Protein AF-A0A1G7NPX2-F1 (afdb_monomer)

Radius of gyration: 17.9 Å; Cα contacts (8 Å, |Δi|>4): 185; chains: 1; bounding box: 56×36×49 Å

pLDDT: mean 86.84, std 15.22, range [38.97, 97.81]

Structure (mmCIF, N/CA/C/O backbone):
data_AF-A0A1G7NPX2-F1
#
_entry.id   AF-A0A1G7NPX2-F1
#
loop_
_atom_site.group_PDB
_atom_site.id
_atom_site.type_symbol
_atom_site.label_atom_id
_atom_site.label_alt_id
_atom_site.label_comp_id
_atom_site.label_asym_id
_atom_site.label_entity_id
_atom_site.label_seq_id
_atom_site.pdbx_PDB_ins_code
_atom_site.Cartn_x
_atom_site.Cartn_y
_atom_site.Cartn_z
_atom_site.occupancy
_atom_site.B_iso_or_equiv
_atom_site.auth_seq_id
_atom_site.auth_comp_id
_atom_site.auth_asym_id
_atom_site.auth_atom_id
_atom_site.pdbx_PDB_model_num
ATOM 1 N N . MET A 1 1 ? -24.401 1.671 7.045 1.00 54.28 1 MET A N 1
ATOM 2 C CA . MET A 1 1 ? -23.946 1.729 5.629 1.00 54.28 1 MET A CA 1
ATOM 3 C C . MET A 1 1 ? -22.599 2.439 5.426 1.00 54.28 1 MET A C 1
ATOM 5 O O . MET A 1 1 ? -21.903 2.056 4.496 1.00 54.28 1 MET A O 1
ATOM 9 N N . ARG A 1 2 ? -22.188 3.397 6.280 1.00 64.44 2 ARG A N 1
ATOM 10 C CA . ARG A 1 2 ? -20.999 4.258 6.070 1.00 64.44 2 ARG A CA 1
ATOM 11 C C . ARG A 1 2 ? -19.629 3.564 5.906 1.00 64.44 2 ARG A C 1
ATOM 13 O O . ARG A 1 2 ? -18.757 4.161 5.299 1.00 64.44 2 ARG A O 1
ATOM 20 N N . ARG A 1 3 ? -19.430 2.320 6.366 1.00 74.81 3 ARG A N 1
ATOM 21 C CA . ARG A 1 3 ? -18.115 1.630 6.308 1.00 74.81 3 ARG A CA 1
ATOM 22 C C . ARG A 1 3 ? -18.012 0.481 5.301 1.00 74.81 3 ARG A C 1
ATOM 24 O O . ARG A 1 3 ? -17.003 -0.215 5.249 1.00 74.81 3 ARG A O 1
ATOM 31 N N . ARG A 1 4 ? -19.049 0.276 4.478 1.00 85.06 4 ARG A N 1
ATOM 32 C CA . ARG A 1 4 ? -19.063 -0.803 3.471 1.00 85.06 4 ARG A CA 1
ATOM 33 C C . ARG A 1 4 ? -17.980 -0.631 2.404 1.00 85.06 4 ARG A C 1
ATOM 35 O O . ARG A 1 4 ? -17.499 -1.633 1.889 1.00 85.06 4 ARG A O 1
ATOM 42 N N . ILE A 1 5 ? -17.589 0.610 2.109 1.00 88.25 5 ILE A N 1
ATOM 43 C CA . ILE A 1 5 ? -16.554 0.903 1.114 1.00 88.25 5 ILE A CA 1
ATOM 44 C C . ILE A 1 5 ? -15.182 0.374 1.546 1.00 88.25 5 ILE A C 1
ATOM 46 O O . ILE A 1 5 ? -14.528 -0.292 0.754 1.00 88.25 5 ILE A O 1
ATOM 50 N N . TYR A 1 6 ? -14.805 0.556 2.817 1.00 89.12 6 TYR A N 1
ATOM 51 C CA . TYR A 1 6 ? -13.557 0.018 3.365 1.00 89.12 6 TYR A CA 1
ATOM 52 C C . TYR A 1 6 ? -13.572 -1.506 3.389 1.00 89.12 6 TYR A C 1
ATOM 54 O O . TYR A 1 6 ? -12.588 -2.134 3.026 1.00 89.12 6 TYR A O 1
ATOM 62 N N . LEU A 1 7 ? -14.710 -2.120 3.729 1.00 91.62 7 LEU A N 1
ATOM 63 C CA . LEU A 1 7 ? -14.823 -3.576 3.672 1.00 91.62 7 LEU A CA 1
ATOM 64 C C . LEU A 1 7 ? -14.606 -4.098 2.248 1.00 91.62 7 LEU A C 1
ATOM 66 O O . LEU A 1 7 ? -13.853 -5.045 2.056 1.00 91.62 7 LEU A O 1
ATOM 70 N N . PHE A 1 8 ? -15.262 -3.486 1.261 1.00 93.25 8 PHE A N 1
ATOM 71 C CA . PHE A 1 8 ? -15.133 -3.895 -0.133 1.00 93.25 8 PHE A CA 1
ATOM 72 C C . PHE A 1 8 ? -13.704 -3.696 -0.645 1.00 93.25 8 PHE A C 1
ATOM 74 O O . PHE A 1 8 ? -13.097 -4.650 -1.124 1.00 93.25 8 PHE A O 1
ATOM 81 N N . ALA A 1 9 ? -13.146 -2.493 -0.480 1.00 90.69 9 ALA A N 1
ATOM 82 C CA . ALA A 1 9 ? -11.778 -2.185 -0.887 1.00 90.69 9 ALA A CA 1
ATOM 83 C C . ALA A 1 9 ? -10.768 -3.110 -0.196 1.00 90.69 9 ALA A C 1
ATOM 85 O O . ALA A 1 9 ? -9.906 -3.685 -0.854 1.00 90.69 9 ALA A O 1
ATOM 86 N N . GLY A 1 10 ? -10.924 -3.318 1.112 1.00 92.62 10 GLY A N 1
ATOM 87 C CA . GLY A 1 10 ? -10.046 -4.170 1.900 1.00 92.62 10 GLY A CA 1
ATOM 88 C C . GLY A 1 10 ? -10.080 -5.636 1.481 1.00 92.62 10 GLY A C 1
ATOM 89 O O . GLY A 1 10 ? -9.028 -6.255 1.330 1.00 92.62 10 GLY A O 1
ATOM 90 N N . VAL A 1 11 ? -11.274 -6.188 1.232 1.00 95.12 11 VAL A N 1
ATOM 91 C CA . VAL A 1 11 ? -11.422 -7.569 0.748 1.00 95.12 11 VAL A CA 1
ATOM 92 C C . VAL A 1 11 ? -10.829 -7.720 -0.645 1.00 95.12 11 VAL A C 1
ATOM 94 O O . VAL A 1 11 ? -10.079 -8.665 -0.861 1.00 95.12 11 VAL A O 1
ATOM 97 N N . VAL A 1 12 ? -11.122 -6.801 -1.570 1.00 95.56 12 VAL A N 1
ATOM 98 C CA . VAL A 1 12 ? -10.558 -6.849 -2.926 1.00 95.56 12 VAL A CA 1
ATOM 99 C C . VAL A 1 12 ? -9.035 -6.821 -2.857 1.00 95.56 12 VAL A C 1
ATOM 101 O O . VAL A 1 12 ? -8.407 -7.738 -3.370 1.00 95.56 12 VAL A O 1
ATOM 104 N N . LEU A 1 13 ? -8.447 -5.854 -2.146 1.00 94.56 13 LEU A N 1
ATOM 105 C CA . LEU A 1 13 ? -6.995 -5.724 -2.018 1.00 94.56 13 LEU A CA 1
ATOM 106 C C . LEU A 1 13 ? -6.346 -6.957 -1.383 1.00 94.56 13 LEU A C 1
ATOM 108 O O . LEU A 1 13 ? -5.335 -7.440 -1.888 1.00 94.56 13 LEU A O 1
ATOM 112 N N . ALA A 1 14 ? -6.914 -7.499 -0.305 1.00 93.94 14 ALA A N 1
ATOM 113 C CA . ALA A 1 14 ? -6.363 -8.686 0.343 1.00 93.94 14 ALA A CA 1
ATOM 114 C C . ALA A 1 14 ? -6.471 -9.933 -0.556 1.00 93.94 14 ALA A C 1
ATOM 116 O O . ALA A 1 14 ? -5.506 -10.687 -0.686 1.00 93.94 14 ALA A O 1
ATOM 117 N N . VAL A 1 15 ? -7.624 -10.135 -1.203 1.00 94.69 15 VAL A N 1
ATOM 118 C CA . VAL A 1 15 ? -7.891 -11.301 -2.062 1.00 94.69 15 VAL A CA 1
ATOM 119 C C . VAL A 1 15 ? -7.124 -11.232 -3.379 1.00 94.69 15 VAL A C 1
ATOM 121 O O . VAL A 1 15 ? -6.789 -12.276 -3.924 1.00 94.69 15 VAL A O 1
ATOM 124 N N . THR A 1 16 ? -6.798 -10.050 -3.899 1.00 93.00 16 THR A N 1
ATOM 125 C CA . THR A 1 16 ? -5.921 -9.952 -5.071 1.00 93.00 16 THR A CA 1
ATOM 126 C C . THR A 1 16 ? -4.454 -10.063 -4.679 1.00 93.00 16 THR A C 1
ATOM 128 O O . THR A 1 16 ? -3.689 -10.698 -5.393 1.00 93.00 16 THR A O 1
ATOM 131 N N . SER A 1 17 ? -4.033 -9.500 -3.546 1.00 93.50 17 SER A N 1
ATOM 132 C CA . SER A 1 17 ? -2.606 -9.405 -3.213 1.00 93.50 17 SER A CA 1
ATOM 133 C C . SER A 1 17 ? -2.023 -10.707 -2.659 1.00 93.50 17 SER A C 1
ATOM 135 O O . SER A 1 17 ? -1.029 -11.207 -3.184 1.00 93.50 17 SER A O 1
ATOM 137 N N . PHE A 1 18 ? -2.634 -11.299 -1.623 1.00 94.69 18 PHE A N 1
ATOM 138 C CA . PHE A 1 18 ? -2.045 -12.475 -0.966 1.00 94.69 18 PHE A CA 1
ATOM 139 C C . PHE A 1 18 ? -1.993 -13.714 -1.864 1.00 94.69 18 PHE A C 1
ATOM 141 O O . PHE A 1 18 ? -0.939 -14.343 -1.905 1.00 94.69 18 PHE A O 1
ATOM 148 N N . PRO A 1 19 ? -3.047 -14.076 -2.620 1.00 94.75 19 PRO A N 1
ATOM 149 C CA . PRO A 1 19 ? -2.963 -15.195 -3.553 1.00 94.75 19 PRO A CA 1
ATOM 150 C C . PRO A 1 19 ? -1.908 -14.982 -4.636 1.00 94.75 19 PRO A C 1
ATOM 152 O O . PRO A 1 19 ? -1.184 -15.919 -4.951 1.00 94.75 19 PRO A O 1
ATOM 155 N N . THR A 1 20 ? -1.761 -13.760 -5.154 1.00 91.88 20 THR A N 1
ATOM 156 C CA . THR A 1 20 ? -0.743 -13.451 -6.172 1.00 91.88 20 THR A CA 1
ATOM 157 C C . THR A 1 20 ? 0.675 -13.679 -5.632 1.00 91.88 20 THR A C 1
ATOM 159 O O . THR A 1 20 ? 1.513 -14.242 -6.334 1.00 91.88 20 THR A O 1
ATOM 162 N N . LEU A 1 21 ? 0.923 -13.342 -4.361 1.00 92.75 21 LEU A N 1
ATOM 163 C CA . LEU A 1 21 ? 2.188 -13.644 -3.680 1.00 92.75 21 LEU A CA 1
ATOM 164 C C . LEU A 1 21 ? 2.364 -15.142 -3.393 1.00 92.75 21 LEU A C 1
ATOM 166 O O . LEU A 1 21 ? 3.421 -15.700 -3.662 1.00 92.75 21 LEU A O 1
ATOM 170 N N . LEU A 1 22 ? 1.333 -15.807 -2.863 1.00 93.25 22 LEU A N 1
ATOM 171 C CA . LEU A 1 22 ? 1.390 -17.226 -2.487 1.00 93.25 22 LEU A CA 1
ATOM 172 C C . LEU A 1 22 ? 1.583 -18.153 -3.690 1.00 93.25 22 LEU A C 1
ATOM 174 O O . LEU A 1 22 ? 2.218 -19.196 -3.563 1.00 93.25 22 LEU A O 1
ATOM 178 N N . LEU A 1 23 ? 1.033 -17.779 -4.845 1.00 93.94 23 LEU A N 1
ATOM 179 C CA . LEU A 1 23 ? 1.179 -18.519 -6.096 1.00 93.94 23 LEU A CA 1
ATOM 180 C C . LEU A 1 23 ? 2.496 -18.210 -6.824 1.00 93.94 23 LEU A C 1
ATOM 182 O O . LEU A 1 23 ? 2.746 -18.806 -7.867 1.00 93.94 23 LEU A O 1
ATOM 186 N N . GLY A 1 24 ? 3.323 -17.295 -6.303 1.00 88.25 24 GLY A N 1
ATOM 187 C CA . GLY A 1 24 ? 4.595 -16.921 -6.922 1.00 88.25 24 GLY A CA 1
ATOM 188 C C . GLY A 1 24 ? 4.439 -16.205 -8.265 1.00 88.25 24 GLY A C 1
ATOM 189 O O . GLY A 1 24 ? 5.333 -16.282 -9.095 1.00 88.25 24 GLY A O 1
ATOM 190 N N . ILE A 1 25 ? 3.308 -15.528 -8.499 1.00 89.06 25 ILE A N 1
ATOM 191 C CA . ILE A 1 25 ? 3.060 -14.790 -9.751 1.00 89.06 25 ILE A CA 1
ATOM 192 C C . ILE A 1 25 ? 3.954 -13.543 -9.828 1.00 89.06 25 ILE A C 1
ATOM 194 O O . ILE A 1 25 ? 4.310 -13.098 -10.917 1.00 89.06 25 ILE A O 1
ATOM 198 N N . VAL A 1 26 ? 4.310 -12.969 -8.674 1.00 85.88 26 VAL A N 1
ATOM 199 C CA . VAL A 1 26 ? 5.234 -11.834 -8.590 1.00 85.88 26 VAL A CA 1
ATOM 200 C C . VAL A 1 26 ? 6.634 -12.330 -8.259 1.00 85.88 26 VAL A C 1
ATOM 202 O O . VAL A 1 26 ? 6.887 -12.764 -7.137 1.00 85.88 26 VAL A O 1
ATOM 205 N N . GLU A 1 27 ? 7.536 -12.239 -9.232 1.00 83.50 27 GLU A N 1
ATOM 206 C CA . GLU A 1 27 ? 8.937 -12.652 -9.077 1.00 83.50 27 GLU A CA 1
ATOM 207 C C . GLU A 1 27 ? 9.858 -11.480 -8.698 1.00 83.50 27 GLU A C 1
ATOM 209 O O . GLU A 1 27 ? 10.846 -11.671 -7.989 1.00 83.50 27 GLU A O 1
ATOM 214 N N . ASP A 1 28 ? 9.521 -10.257 -9.125 1.00 88.25 28 ASP A N 1
ATOM 215 C CA . ASP A 1 28 ? 10.306 -9.054 -8.829 1.00 88.25 28 ASP A CA 1
ATOM 216 C C . ASP A 1 28 ? 10.141 -8.610 -7.359 1.00 88.25 28 ASP A C 1
ATOM 218 O O . ASP A 1 28 ? 9.006 -8.466 -6.884 1.00 88.25 28 ASP A O 1
ATOM 222 N N . PRO A 1 29 ? 11.240 -8.343 -6.623 1.00 90.44 29 PRO A N 1
ATOM 223 C CA . PRO A 1 29 ? 11.179 -7.948 -5.220 1.00 90.44 29 PRO A CA 1
ATOM 224 C C . PRO A 1 29 ? 10.402 -6.651 -4.972 1.00 90.44 29 PRO A C 1
ATOM 226 O O . PRO A 1 29 ? 9.695 -6.568 -3.967 1.00 90.44 29 PRO A O 1
ATOM 229 N N . TYR A 1 30 ? 10.497 -5.640 -5.844 1.00 92.44 30 TYR A N 1
ATOM 230 C CA . TYR A 1 30 ? 9.799 -4.367 -5.625 1.00 92.44 30 TYR A CA 1
ATOM 231 C C . TYR A 1 30 ? 8.294 -4.535 -5.773 1.00 92.44 30 TYR A C 1
ATOM 233 O O . TY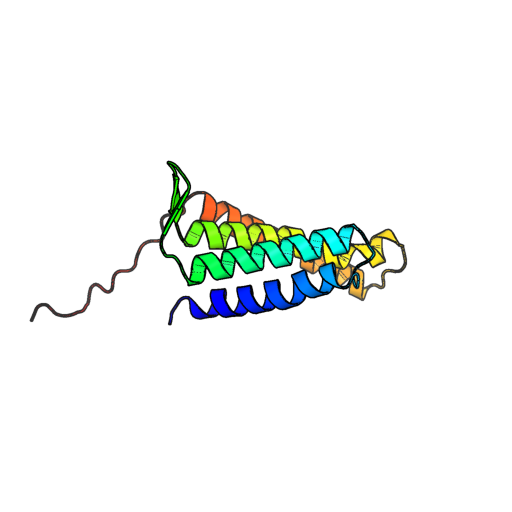R A 1 30 ? 7.531 -4.081 -4.918 1.00 92.44 30 TYR A O 1
ATOM 241 N N . ASN A 1 31 ? 7.870 -5.256 -6.804 1.00 92.62 31 ASN A N 1
ATOM 242 C CA . ASN A 1 31 ? 6.477 -5.582 -7.021 1.00 92.62 31 ASN A CA 1
ATOM 243 C C . ASN A 1 31 ? 5.945 -6.522 -5.926 1.00 92.62 31 ASN A C 1
ATOM 245 O O . ASN A 1 31 ? 4.814 -6.352 -5.469 1.00 92.62 31 ASN A O 1
ATOM 249 N N . ALA A 1 32 ? 6.756 -7.462 -5.429 1.00 94.62 32 ALA A N 1
ATOM 250 C CA . ALA A 1 32 ? 6.368 -8.345 -4.331 1.00 94.62 32 ALA A CA 1
ATOM 251 C C . ALA A 1 32 ? 6.159 -7.557 -3.029 1.00 94.62 32 ALA A C 1
ATOM 253 O O . ALA A 1 32 ? 5.140 -7.728 -2.356 1.00 94.62 32 ALA A O 1
ATOM 254 N N . ILE A 1 33 ? 7.076 -6.641 -2.701 1.00 96.00 33 ILE A N 1
ATOM 255 C CA . ILE A 1 33 ? 6.943 -5.740 -1.550 1.00 96.00 33 ILE A CA 1
ATOM 256 C C . ILE A 1 33 ? 5.727 -4.828 -1.730 1.00 96.00 33 ILE A C 1
ATOM 258 O O . ILE A 1 33 ? 4.910 -4.724 -0.819 1.00 96.00 33 ILE A O 1
ATOM 262 N N . GLY A 1 34 ? 5.564 -4.206 -2.901 1.00 96.06 34 GLY A N 1
ATOM 263 C CA . GLY A 1 34 ? 4.417 -3.354 -3.206 1.00 96.06 34 GLY A CA 1
ATOM 264 C C . GLY A 1 34 ? 3.095 -4.097 -3.023 1.00 96.06 34 GLY A C 1
ATOM 265 O O . GLY A 1 34 ? 2.228 -3.652 -2.275 1.00 96.06 34 GLY A O 1
ATOM 266 N N . THR A 1 35 ? 2.983 -5.290 -3.605 1.00 95.75 35 THR A N 1
ATOM 267 C CA . THR A 1 35 ? 1.817 -6.175 -3.480 1.00 95.75 35 THR A CA 1
ATOM 268 C C . THR A 1 35 ? 1.561 -6.577 -2.028 1.00 95.75 35 THR A C 1
ATOM 270 O O . THR A 1 35 ? 0.417 -6.564 -1.575 1.00 95.75 35 THR A O 1
ATOM 273 N N . LEU A 1 36 ? 2.606 -6.876 -1.253 1.00 96.75 36 LEU A N 1
ATOM 274 C CA . LEU A 1 36 ? 2.465 -7.183 0.170 1.00 96.75 36 LEU A CA 1
ATOM 275 C C . LEU A 1 36 ? 1.889 -5.992 0.943 1.00 96.75 36 LEU A C 1
ATOM 277 O O . LEU A 1 36 ? 0.958 -6.170 1.727 1.00 96.75 36 LEU A O 1
ATOM 281 N N . LEU A 1 37 ? 2.397 -4.781 0.702 1.00 97.50 37 LEU A N 1
ATOM 282 C CA . LEU A 1 37 ? 1.896 -3.563 1.341 1.00 97.50 37 LEU A CA 1
ATOM 283 C C . LEU A 1 37 ? 0.431 -3.301 0.963 1.00 97.50 37 LEU A C 1
ATOM 285 O O . LEU A 1 37 ? -0.369 -2.995 1.843 1.00 97.50 37 LEU A O 1
ATOM 289 N N . LEU A 1 38 ? 0.046 -3.507 -0.302 1.00 97.12 38 LEU A N 1
ATOM 290 C CA . LEU A 1 38 ? -1.355 -3.421 -0.735 1.00 97.12 38 LEU A CA 1
ATOM 291 C C . LEU A 1 38 ? -2.247 -4.430 0.006 1.00 97.12 38 LEU A C 1
ATOM 293 O O . LEU A 1 38 ? -3.327 -4.072 0.480 1.00 97.12 38 LEU A O 1
ATOM 297 N N . GLY A 1 39 ? -1.784 -5.673 0.164 1.00 96.56 39 GLY A N 1
ATOM 298 C CA . GLY A 1 39 ? -2.487 -6.707 0.923 1.00 96.56 39 GLY A CA 1
ATOM 299 C C . GLY A 1 39 ? -2.652 -6.350 2.401 1.00 96.56 39 GLY A C 1
ATOM 300 O O . GLY A 1 39 ? -3.748 -6.480 2.950 1.00 96.56 39 GLY A O 1
ATOM 301 N N . LEU A 1 40 ? -1.593 -5.843 3.038 1.00 97.62 40 LEU A N 1
ATOM 302 C CA . LEU A 1 40 ? -1.618 -5.386 4.430 1.00 97.62 40 LEU A CA 1
ATOM 303 C C . LEU A 1 40 ? -2.551 -4.184 4.620 1.00 97.62 40 LEU A C 1
ATOM 305 O O . LEU A 1 40 ? -3.377 -4.201 5.533 1.00 97.62 40 LEU A O 1
ATOM 309 N N . GLY A 1 41 ? -2.494 -3.190 3.729 1.00 96.38 41 GLY A N 1
ATOM 310 C CA . GLY A 1 41 ? -3.439 -2.071 3.725 1.00 96.38 41 GLY A CA 1
ATOM 311 C C . GLY A 1 41 ? -4.885 -2.548 3.564 1.00 96.38 41 GLY A C 1
ATOM 312 O O . GLY A 1 41 ? -5.779 -2.102 4.284 1.00 96.38 41 GLY A O 1
ATOM 313 N N . GLY A 1 42 ? -5.107 -3.551 2.710 1.00 95.44 42 GLY A N 1
ATOM 314 C CA . GLY A 1 42 ? -6.402 -4.205 2.561 1.00 95.44 42 GLY A CA 1
ATOM 315 C C . GLY A 1 42 ? -6.918 -4.834 3.861 1.00 95.44 42 GLY A C 1
ATOM 316 O O . GLY A 1 42 ? -8.071 -4.619 4.239 1.00 95.44 42 GLY A O 1
ATOM 317 N N . LEU A 1 43 ? -6.065 -5.553 4.599 1.00 95.75 43 LEU A N 1
ATOM 318 C CA . LEU A 1 43 ? -6.43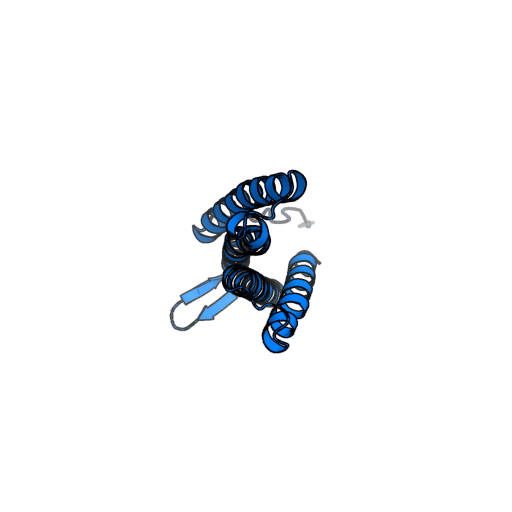7 -6.118 5.903 1.00 95.75 43 LEU A CA 1
ATOM 319 C C . LEU A 1 43 ? -6.807 -5.036 6.916 1.00 95.75 43 LEU A C 1
ATOM 321 O O . LEU A 1 43 ? -7.803 -5.190 7.624 1.00 95.75 43 LEU A O 1
ATOM 325 N N . LEU A 1 44 ? -6.058 -3.933 6.964 1.00 94.81 44 LEU A N 1
ATOM 326 C CA . LEU A 1 44 ? -6.374 -2.821 7.858 1.00 94.81 44 LEU A CA 1
ATOM 327 C C . LEU A 1 44 ? -7.737 -2.200 7.539 1.00 94.81 44 LEU A C 1
ATOM 329 O O . LEU A 1 44 ? -8.516 -1.952 8.458 1.00 94.81 44 LEU A O 1
ATOM 333 N N . PHE A 1 45 ? -8.091 -2.045 6.261 1.00 94.75 45 PHE A N 1
ATOM 334 C CA . PHE A 1 45 ? -9.440 -1.620 5.882 1.00 94.75 45 PHE A CA 1
ATOM 335 C C . PHE A 1 45 ? -10.529 -2.613 6.303 1.00 94.75 45 PHE A C 1
ATOM 337 O O . PHE A 1 45 ? -11.602 -2.193 6.745 1.00 94.75 45 PHE A O 1
ATOM 344 N N . VAL A 1 46 ? -10.273 -3.923 6.222 1.00 94.06 46 VAL A N 1
ATOM 345 C CA . VAL A 1 46 ? -1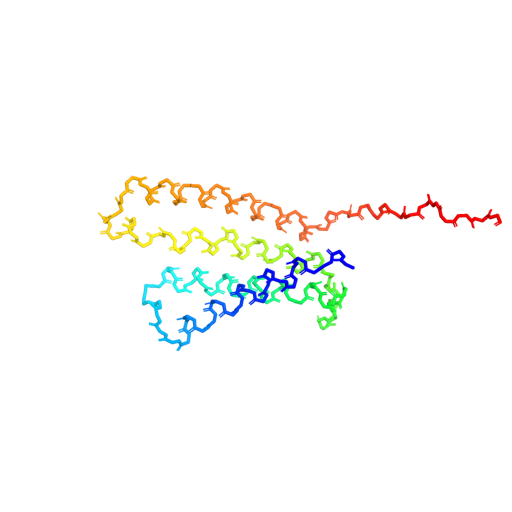1.217 -4.937 6.723 1.00 94.06 46 VAL A CA 1
ATOM 346 C C . VAL A 1 46 ? -11.404 -4.811 8.236 1.00 94.06 46 VAL A C 1
ATOM 348 O O . VAL A 1 46 ? -12.538 -4.894 8.717 1.00 94.06 46 VAL A O 1
ATOM 351 N N . VAL A 1 47 ? -10.322 -4.586 8.987 1.00 91.69 47 VAL A N 1
ATOM 352 C CA . VAL A 1 47 ? -10.377 -4.366 10.440 1.00 91.69 47 VAL A CA 1
ATOM 353 C C . VAL A 1 47 ? -11.159 -3.091 10.757 1.00 91.69 47 VAL A C 1
ATOM 355 O O . VAL A 1 47 ? -12.130 -3.163 11.511 1.00 91.69 47 VAL A O 1
ATOM 358 N N . ALA A 1 48 ? -10.831 -1.969 10.109 1.00 89.75 48 ALA A N 1
ATOM 359 C CA . ALA A 1 48 ? -11.515 -0.684 10.273 1.00 89.75 48 ALA A CA 1
ATOM 360 C C . ALA A 1 48 ? -13.023 -0.759 9.981 1.00 89.75 48 ALA A C 1
ATOM 362 O O . ALA A 1 48 ? -13.841 -0.076 10.600 1.00 89.75 48 ALA A O 1
ATOM 363 N N . ALA A 1 49 ? -13.419 -1.600 9.024 1.00 90.00 49 ALA A N 1
ATOM 364 C CA . ALA A 1 49 ? -14.821 -1.774 8.677 1.00 90.00 49 ALA A CA 1
ATOM 365 C C . ALA A 1 49 ? -15.607 -2.602 9.705 1.00 90.00 49 ALA A C 1
ATOM 367 O O . ALA A 1 49 ? -16.824 -2.437 9.804 1.00 90.00 49 ALA A O 1
ATOM 368 N N . LYS A 1 50 ? -14.938 -3.506 10.435 1.00 89.00 50 LYS A N 1
ATOM 369 C CA . LYS A 1 50 ? -15.570 -4.451 11.371 1.00 89.00 50 LYS A CA 1
ATOM 370 C C . LYS A 1 50 ? -15.477 -4.038 12.836 1.00 89.00 50 LYS A C 1
ATOM 372 O O . LYS A 1 50 ? -16.294 -4.499 13.629 1.00 89.00 50 LYS A O 1
ATOM 377 N N . ARG A 1 51 ? -14.473 -3.248 13.207 1.00 85.00 51 ARG A N 1
ATOM 378 C CA . ARG A 1 51 ? -14.196 -2.857 14.591 1.00 85.00 51 ARG A CA 1
ATOM 379 C C . ARG A 1 51 ? -14.176 -1.340 14.691 1.00 85.00 51 ARG A C 1
ATOM 381 O O . ARG A 1 51 ? -13.496 -0.687 13.910 1.00 85.00 51 ARG A O 1
ATOM 388 N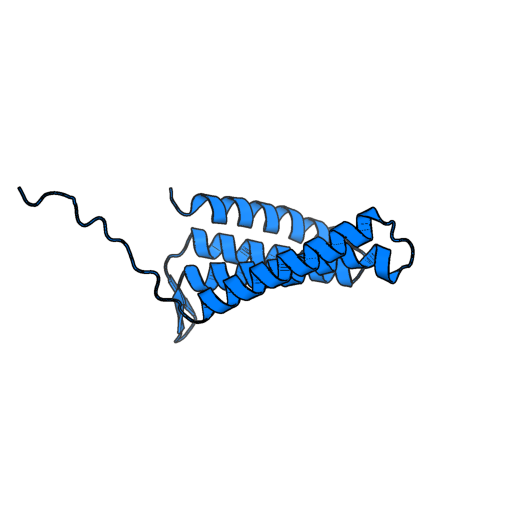 N . ASP A 1 52 ? -14.940 -0.805 15.638 1.00 82.50 52 ASP A N 1
ATOM 389 C CA . ASP A 1 52 ? -14.885 0.610 16.015 1.00 82.50 52 ASP A CA 1
ATOM 390 C C . ASP A 1 52 ? -13.589 0.933 16.757 1.00 82.50 52 ASP A C 1
ATOM 392 O O . ASP A 1 52 ? -12.921 1.921 16.455 1.00 82.50 52 ASP A O 1
ATOM 396 N N . GLU A 1 53 ? -13.230 0.055 17.687 1.00 84.12 53 GLU A N 1
ATOM 397 C CA . GLU A 1 53 ? -12.044 0.141 18.524 1.00 84.12 53 GLU A CA 1
ATOM 398 C C . GLU A 1 53 ? -11.470 -1.269 18.697 1.00 84.12 53 GLU A C 1
ATOM 400 O O . GLU A 1 53 ? -12.203 -2.269 18.695 1.00 84.12 53 GLU A O 1
ATOM 405 N N . LEU A 1 54 ? -10.147 -1.355 18.785 1.00 85.38 54 LEU A N 1
ATOM 406 C CA . LEU A 1 54 ? -9.421 -2.584 19.059 1.00 85.38 54 LEU A CA 1
ATOM 407 C C . LEU A 1 54 ? -8.454 -2.335 20.215 1.00 85.38 54 LEU A C 1
ATOM 409 O O . LEU A 1 54 ? -7.547 -1.512 20.103 1.00 85.38 54 LEU A O 1
ATOM 413 N N . GLU A 1 55 ? -8.642 -3.072 21.303 1.00 83.12 55 GLU A N 1
ATOM 414 C CA . GLU A 1 55 ? -7.698 -3.110 22.416 1.00 83.12 55 GLU A CA 1
ATOM 415 C C . GLU A 1 55 ? -6.522 -4.020 22.041 1.00 83.12 55 GLU A C 1
ATOM 417 O O . GLU A 1 55 ? -6.695 -5.207 21.747 1.00 83.12 55 GLU A O 1
ATOM 422 N N . VAL A 1 56 ? -5.318 -3.454 22.010 1.00 81.06 56 VAL A N 1
ATOM 423 C CA . VAL A 1 56 ? -4.068 -4.157 21.716 1.00 81.06 56 VAL A CA 1
ATOM 424 C C . VAL A 1 56 ? -3.119 -3.940 22.891 1.00 81.06 56 VAL A C 1
ATOM 426 O O . VAL A 1 56 ? -2.364 -2.969 22.938 1.00 81.06 56 VAL A O 1
ATOM 429 N N . GLY A 1 57 ? -3.179 -4.848 23.869 1.00 82.75 57 GLY A N 1
ATOM 430 C CA . GLY A 1 57 ? -2.480 -4.677 25.145 1.00 82.75 57 GLY A CA 1
ATOM 431 C C . GLY A 1 57 ? -3.037 -3.471 25.899 1.00 82.75 57 GLY A C 1
ATOM 432 O O . GLY A 1 57 ? -4.239 -3.404 26.129 1.00 82.75 57 GLY A O 1
ATOM 433 N N . ASP A 1 58 ? -2.176 -2.505 26.219 1.00 83.69 58 ASP A N 1
ATOM 434 C CA . ASP A 1 58 ? -2.560 -1.272 26.925 1.00 83.69 58 ASP A CA 1
ATOM 435 C C . ASP A 1 58 ? -3.047 -0.147 25.986 1.00 83.69 58 ASP A C 1
ATOM 437 O O . ASP A 1 58 ? -3.347 0.959 26.437 1.00 83.69 58 ASP A O 1
ATOM 441 N N . TRP A 1 59 ? -3.103 -0.394 24.672 1.00 80.25 59 TRP A N 1
ATOM 442 C CA . TRP A 1 59 ? -3.435 0.617 23.665 1.00 80.25 59 TRP A CA 1
ATOM 443 C C . TRP A 1 59 ? -4.835 0.401 23.095 1.00 80.25 59 TRP A C 1
ATOM 445 O O . TRP A 1 59 ? -5.173 -0.700 22.663 1.00 80.25 59 TRP A O 1
ATOM 455 N N . ILE A 1 60 ? -5.622 1.475 23.012 1.00 82.62 60 ILE A N 1
ATOM 456 C CA . ILE A 1 60 ? -6.907 1.487 22.302 1.00 82.62 60 ILE A CA 1
ATOM 457 C C . ILE A 1 60 ? -6.673 2.098 20.923 1.00 82.62 60 ILE A C 1
ATOM 459 O O . ILE A 1 60 ? -6.356 3.283 20.807 1.00 82.62 60 ILE A O 1
ATOM 463 N N . ILE A 1 61 ? -6.813 1.284 19.877 1.00 84.75 61 ILE A N 1
ATOM 464 C CA . ILE A 1 61 ? -6.666 1.722 18.488 1.00 84.75 61 ILE A CA 1
ATOM 465 C C . ILE A 1 61 ? -8.054 1.924 17.887 1.00 84.75 61 ILE A C 1
ATOM 467 O O . ILE A 1 61 ? -8.849 0.988 17.793 1.00 84.75 61 ILE A O 1
ATOM 471 N N . SER A 1 62 ? -8.343 3.149 17.456 1.00 88.12 62 SER A N 1
ATOM 472 C CA . SER A 1 62 ? -9.620 3.497 16.828 1.00 88.12 62 SER A CA 1
ATOM 473 C C . SER A 1 62 ? -9.651 3.124 15.343 1.00 88.12 62 SER A C 1
ATOM 475 O O . SER A 1 62 ? -8.622 3.071 14.665 1.00 88.12 62 SER A O 1
ATOM 477 N N . TRP A 1 63 ? -10.849 2.922 14.793 1.00 87.19 63 TRP A N 1
ATOM 478 C CA . TRP A 1 63 ? -11.040 2.551 13.387 1.00 87.19 63 TRP A CA 1
ATOM 479 C C . TRP A 1 63 ? -10.379 3.512 12.390 1.00 87.19 63 TRP A C 1
ATOM 481 O O . TRP A 1 63 ? -9.879 3.073 11.355 1.00 87.19 63 TRP A O 1
ATOM 491 N N . HIS A 1 64 ? -10.337 4.811 12.700 1.00 87.31 64 HIS A N 1
ATOM 492 C CA . HIS A 1 64 ? -9.702 5.811 11.842 1.00 87.31 64 HIS A CA 1
ATOM 493 C C . HIS A 1 64 ? -8.196 5.574 11.734 1.00 87.31 64 HIS A C 1
ATOM 495 O O . HIS A 1 64 ? -7.638 5.705 10.653 1.00 87.31 64 HIS A O 1
ATOM 501 N N . GLN A 1 65 ? -7.535 5.149 12.814 1.00 90.00 65 GLN A N 1
ATOM 502 C CA . GLN A 1 65 ? -6.104 4.848 12.775 1.00 90.00 65 GLN A CA 1
ATOM 503 C C . GLN A 1 65 ? -5.809 3.653 11.861 1.00 90.00 65 GLN A C 1
ATOM 505 O O . GLN A 1 65 ? -4.804 3.655 11.157 1.00 90.00 65 GLN A O 1
ATOM 510 N N . PHE A 1 66 ? -6.712 2.669 11.790 1.00 91.75 66 PHE A N 1
ATOM 511 C CA . PHE A 1 66 ? -6.602 1.585 10.812 1.00 91.75 66 PHE A CA 1
ATOM 512 C C . PHE A 1 66 ? -6.781 2.075 9.369 1.00 91.75 66 PHE A C 1
ATOM 514 O O . PHE A 1 66 ? -6.043 1.633 8.493 1.00 91.75 66 PHE A O 1
ATOM 521 N N . VAL A 1 67 ? -7.705 3.010 9.117 1.00 92.19 67 VAL A N 1
ATOM 522 C CA . VAL A 1 67 ? -7.853 3.659 7.799 1.00 92.19 67 VAL A CA 1
ATOM 523 C C . VAL A 1 67 ? -6.590 4.437 7.437 1.00 92.19 67 VAL A C 1
ATOM 525 O O . VAL A 1 67 ? -6.041 4.223 6.363 1.00 92.19 67 VAL A O 1
ATOM 528 N N . GLY A 1 68 ? -6.067 5.252 8.354 1.00 93.19 68 GLY A N 1
ATOM 529 C CA . GLY A 1 68 ? -4.848 6.018 8.112 1.00 93.19 68 GLY A CA 1
ATOM 530 C C . GLY A 1 68 ? -3.629 5.129 7.864 1.00 93.19 68 GLY A C 1
ATOM 531 O O . GLY A 1 68 ? -2.853 5.378 6.946 1.00 93.19 68 GLY A O 1
ATOM 532 N N . GLY A 1 69 ? -3.490 4.034 8.617 1.00 95.00 69 GLY A N 1
ATOM 533 C CA . GLY A 1 69 ? -2.461 3.027 8.359 1.00 95.00 69 GLY A CA 1
ATOM 534 C C . GLY A 1 69 ? -2.614 2.372 6.984 1.00 95.00 69 GLY A C 1
ATOM 535 O O . GLY A 1 69 ? -1.625 2.211 6.270 1.00 95.00 69 GLY A O 1
ATOM 536 N N . ALA A 1 70 ? -3.842 2.031 6.585 1.00 95.19 70 ALA A N 1
ATOM 537 C CA . ALA A 1 70 ? -4.120 1.462 5.270 1.00 95.19 70 ALA A CA 1
ATOM 538 C C . ALA A 1 70 ? -3.737 2.422 4.136 1.00 95.19 70 ALA A C 1
ATOM 540 O O . ALA A 1 70 ? -3.095 1.993 3.178 1.00 95.19 70 ALA A O 1
ATOM 541 N N . ASP A 1 71 ? -4.061 3.710 4.272 1.00 96.25 71 ASP A N 1
ATOM 542 C CA . ASP A 1 71 ? -3.714 4.744 3.293 1.00 96.25 71 ASP A CA 1
ATOM 543 C C . ASP A 1 71 ? -2.195 4.905 3.149 1.00 96.25 71 ASP A C 1
ATOM 545 O O . ASP A 1 71 ? -1.687 5.008 2.032 1.00 96.25 71 ASP A O 1
ATOM 549 N N . VAL A 1 72 ? -1.441 4.835 4.254 1.00 97.44 72 VAL A N 1
ATOM 550 C CA . VAL A 1 72 ? 0.031 4.836 4.210 1.00 97.44 72 VAL A CA 1
ATOM 551 C C . VAL A 1 72 ? 0.557 3.612 3.456 1.00 97.44 72 VAL A C 1
ATOM 553 O O . VAL A 1 72 ? 1.402 3.751 2.571 1.00 97.44 72 VAL A O 1
ATOM 556 N N . PHE A 1 73 ? 0.045 2.417 3.763 1.00 97.56 73 PHE A N 1
ATOM 557 C CA . PHE A 1 73 ? 0.451 1.192 3.071 1.00 97.56 73 PHE A CA 1
ATOM 558 C C . PHE A 1 73 ? 0.136 1.231 1.575 1.00 97.56 73 PHE A C 1
ATOM 560 O O . PHE A 1 73 ? 0.975 0.842 0.766 1.00 97.56 73 PHE A O 1
ATOM 567 N N . LEU A 1 74 ? -1.037 1.739 1.198 1.00 96.62 74 LEU A N 1
ATOM 568 C CA . LEU A 1 74 ? -1.434 1.928 -0.196 1.00 96.62 74 LEU A CA 1
ATOM 569 C C . LEU A 1 74 ? -0.545 2.943 -0.907 1.00 96.62 74 LEU A C 1
ATOM 571 O O . LEU A 1 74 ? -0.070 2.678 -2.012 1.00 96.62 74 LEU A O 1
ATOM 575 N N . GLY A 1 75 ? -0.291 4.081 -0.262 1.00 96.62 75 GLY A N 1
ATOM 576 C CA . GLY A 1 75 ? 0.488 5.162 -0.844 1.00 96.62 75 GLY A CA 1
ATOM 577 C C . GLY A 1 75 ? 1.955 4.808 -1.075 1.00 96.62 75 GLY A C 1
ATOM 578 O O . GLY A 1 75 ? 2.546 5.283 -2.041 1.00 96.62 75 GLY A O 1
ATOM 579 N N . VAL A 1 76 ? 2.529 3.932 -0.247 1.00 97.25 76 VAL A N 1
ATOM 580 C CA . VAL A 1 76 ? 3.885 3.394 -0.453 1.00 97.25 76 VAL A CA 1
ATOM 581 C C . VAL A 1 76 ? 3.876 2.179 -1.382 1.00 97.25 76 VAL A C 1
ATOM 583 O O . VAL A 1 76 ? 4.751 2.047 -2.234 1.00 97.25 76 VAL A O 1
ATOM 586 N N . GLY A 1 77 ? 2.898 1.286 -1.232 1.00 95.88 77 GLY A N 1
ATOM 587 C CA . GLY A 1 77 ? 2.839 0.025 -1.965 1.00 95.88 77 GLY A CA 1
ATOM 588 C C . GLY A 1 77 ? 2.568 0.202 -3.454 1.00 95.88 77 GLY A C 1
ATOM 589 O O . GLY A 1 77 ? 3.215 -0.447 -4.270 1.00 95.88 77 GLY A O 1
ATOM 590 N N . PHE A 1 78 ? 1.654 1.102 -3.822 1.00 95.69 78 PHE A N 1
ATOM 591 C CA . PHE A 1 78 ? 1.238 1.269 -5.215 1.00 95.69 78 PHE A CA 1
ATOM 592 C C . PHE A 1 78 ? 2.360 1.758 -6.153 1.00 95.69 78 PHE A C 1
ATOM 594 O O . PHE A 1 78 ? 2.547 1.150 -7.201 1.00 95.69 78 PHE A O 1
ATOM 601 N N . PRO A 1 79 ? 3.170 2.781 -5.819 1.00 95.94 79 PRO A N 1
ATOM 602 C CA . PRO A 1 79 ? 4.304 3.163 -6.665 1.00 95.94 79 PRO A CA 1
ATOM 603 C C . PRO A 1 79 ? 5.330 2.041 -6.860 1.00 95.94 79 PRO A C 1
ATOM 605 O O . PRO A 1 79 ? 5.927 1.936 -7.929 1.00 95.94 79 PRO A O 1
ATOM 608 N N . LEU A 1 80 ? 5.533 1.194 -5.844 1.00 95.31 80 LEU A N 1
ATOM 609 C CA . LEU A 1 80 ? 6.497 0.095 -5.913 1.00 95.31 80 LEU A CA 1
ATOM 610 C C . LEU A 1 80 ? 6.096 -0.968 -6.941 1.00 95.31 80 LEU A C 1
ATOM 612 O O . LEU A 1 80 ? 6.975 -1.531 -7.588 1.00 95.31 80 LEU A O 1
ATOM 616 N N . THR A 1 81 ? 4.796 -1.202 -7.159 1.00 94.12 81 THR A N 1
ATOM 617 C CA . THR A 1 81 ? 4.332 -2.157 -8.183 1.00 94.12 81 THR A CA 1
ATOM 618 C C . THR A 1 81 ? 4.542 -1.658 -9.615 1.00 94.12 81 THR A C 1
ATOM 620 O O . THR A 1 81 ? 4.493 -2.450 -10.552 1.00 94.12 81 THR A O 1
ATOM 623 N N . LEU A 1 82 ? 4.812 -0.361 -9.798 1.00 93.88 82 LEU A N 1
ATOM 624 C CA . LEU A 1 82 ? 5.048 0.273 -11.100 1.00 93.88 82 LEU A CA 1
ATOM 625 C C . LEU A 1 82 ? 6.537 0.465 -11.415 1.00 93.88 82 LEU A C 1
ATOM 627 O O . LEU A 1 82 ? 6.886 0.951 -12.489 1.00 93.88 82 LEU A O 1
ATOM 631 N N . LEU A 1 83 ? 7.420 0.132 -10.472 1.00 93.06 83 LEU A N 1
ATOM 632 C CA . LEU A 1 83 ? 8.829 0.502 -10.543 1.00 93.06 83 LEU A CA 1
ATOM 633 C C . LEU A 1 83 ? 9.643 -0.407 -11.476 1.00 93.06 83 LEU A C 1
ATOM 635 O O . LEU A 1 83 ? 10.649 0.037 -12.030 1.00 93.06 83 LEU A O 1
ATOM 639 N N . ASN A 1 84 ? 9.204 -1.654 -11.673 1.00 90.88 84 ASN A N 1
ATOM 640 C CA . ASN A 1 84 ? 10.015 -2.673 -12.337 1.00 90.88 84 ASN A CA 1
ATOM 641 C C . ASN A 1 84 ? 10.412 -2.315 -13.790 1.00 90.88 84 ASN A C 1
ATOM 643 O O . ASN A 1 84 ? 11.611 -2.273 -14.069 1.00 90.88 84 ASN A O 1
ATOM 647 N N . PRO A 1 85 ? 9.489 -1.908 -14.691 1.00 89.81 85 PRO A N 1
ATOM 648 C CA . PRO A 1 85 ? 9.865 -1.533 -16.062 1.00 89.81 85 PRO A CA 1
ATOM 649 C C . PRO A 1 85 ? 10.872 -0.374 -16.118 1.00 89.81 85 PRO A C 1
ATOM 651 O O . PRO A 1 85 ? 11.683 -0.266 -17.038 1.00 89.81 85 PRO A O 1
ATOM 654 N N . VAL A 1 86 ? 10.836 0.520 -15.123 1.00 92.25 86 VAL A N 1
ATOM 655 C CA . VAL A 1 86 ? 11.735 1.679 -15.050 1.00 92.25 86 VAL A CA 1
ATOM 656 C C . VAL A 1 86 ? 13.137 1.264 -14.614 1.00 92.25 86 VAL A C 1
ATOM 658 O O . VAL A 1 86 ? 14.111 1.756 -15.181 1.00 92.25 86 VAL A O 1
ATOM 661 N N . ILE A 1 87 ? 13.248 0.354 -13.643 1.00 92.06 87 ILE A N 1
ATOM 662 C CA . ILE A 1 87 ? 14.541 -0.175 -13.184 1.00 92.06 87 ILE A CA 1
ATOM 663 C C . ILE A 1 87 ? 15.185 -1.049 -14.262 1.00 92.06 87 ILE A C 1
ATOM 665 O O . ILE A 1 87 ? 16.387 -0.943 -14.496 1.00 92.06 87 ILE A O 1
ATOM 669 N N . GLU A 1 88 ? 14.392 -1.869 -14.950 1.00 91.25 88 GLU A N 1
ATOM 670 C CA . GLU A 1 88 ? 14.857 -2.723 -16.050 1.00 91.25 88 GLU A CA 1
ATOM 671 C C . GLU A 1 88 ? 15.233 -1.926 -17.314 1.00 91.25 88 GLU A C 1
ATOM 673 O O . GLU A 1 88 ? 15.830 -2.474 -18.241 1.00 91.25 88 GLU A O 1
ATOM 678 N N . GLY A 1 89 ? 14.907 -0.629 -17.370 1.00 91.81 89 GLY A N 1
ATOM 679 C CA . GLY A 1 89 ? 15.171 0.230 -18.528 1.00 91.81 89 GLY A CA 1
ATOM 680 C C . GLY A 1 89 ? 14.293 -0.085 -19.744 1.00 91.81 89 GLY A C 1
ATOM 681 O O . GLY A 1 89 ? 14.608 0.335 -20.856 1.00 91.81 89 GLY A O 1
ATOM 682 N N . THR A 1 90 ? 13.200 -0.822 -19.541 1.00 94.06 90 THR A N 1
ATOM 683 C CA . THR A 1 90 ? 12.231 -1.233 -20.568 1.00 94.06 90 THR A CA 1
ATOM 684 C C . THR A 1 90 ? 10.998 -0.326 -20.611 1.00 94.06 90 THR A C 1
ATOM 686 O O . THR A 1 90 ? 10.166 -0.465 -21.507 1.00 94.06 90 THR A O 1
ATOM 689 N N . ALA A 1 91 ? 10.900 0.630 -19.681 1.00 93.12 91 ALA A N 1
ATOM 690 C CA . ALA A 1 91 ? 9.752 1.509 -19.528 1.00 93.12 91 ALA A CA 1
ATOM 691 C C . ALA A 1 91 ? 9.462 2.374 -20.762 1.00 93.12 91 ALA A C 1
ATOM 693 O O . ALA A 1 91 ? 10.283 3.146 -21.264 1.00 93.12 91 ALA A O 1
ATOM 694 N N . THR A 1 92 ? 8.209 2.315 -21.180 1.00 96.06 92 THR A N 1
ATOM 695 C CA . THR A 1 92 ? 7.572 3.204 -22.142 1.00 96.06 92 THR A CA 1
ATOM 696 C C . THR A 1 92 ? 7.189 4.540 -21.497 1.00 96.06 92 THR A C 1
ATOM 698 O O . THR A 1 92 ? 7.054 4.665 -20.278 1.00 96.06 92 THR A O 1
ATOM 701 N N . SER A 1 93 ? 6.914 5.564 -22.315 1.00 95.25 93 SER A N 1
ATOM 702 C CA . SER A 1 93 ? 6.427 6.866 -21.820 1.00 95.25 93 SER A CA 1
ATOM 703 C C . SER A 1 93 ? 5.131 6.756 -21.000 1.00 95.25 93 SER A C 1
ATOM 705 O O . SER A 1 93 ? 4.894 7.565 -20.101 1.00 95.25 93 SER A O 1
ATOM 707 N N . MET A 1 94 ? 4.298 5.751 -21.285 1.00 95.12 94 MET A N 1
ATOM 708 C CA . MET A 1 94 ? 3.074 5.488 -20.531 1.00 95.12 94 MET A CA 1
ATOM 709 C C . MET A 1 94 ? 3.384 4.977 -19.119 1.00 95.12 94 MET A C 1
ATOM 711 O O . MET A 1 94 ? 2.806 5.474 -18.156 1.00 95.12 94 MET A O 1
ATOM 715 N N . GLU A 1 95 ? 4.331 4.049 -18.974 1.00 93.94 95 GLU A N 1
ATOM 716 C CA . GLU A 1 95 ? 4.744 3.510 -17.670 1.00 93.94 95 GLU A CA 1
ATOM 717 C C . GLU A 1 95 ? 5.417 4.575 -16.804 1.00 93.94 95 GLU A C 1
ATOM 719 O O . GLU A 1 95 ? 5.103 4.683 -15.622 1.00 93.94 95 GLU A O 1
ATOM 724 N N . TYR A 1 96 ? 6.236 5.451 -17.396 1.00 95.56 96 TYR A N 1
ATOM 725 C CA . TYR A 1 96 ? 6.749 6.630 -16.687 1.00 95.56 96 TYR A CA 1
ATOM 726 C C . TYR A 1 96 ? 5.628 7.541 -16.184 1.00 95.56 96 TYR A C 1
ATOM 728 O O . TYR A 1 96 ? 5.675 8.018 -15.051 1.00 95.56 96 TYR A O 1
ATOM 736 N N . THR A 1 97 ? 4.602 7.769 -17.007 1.00 96.25 97 THR A N 1
ATOM 737 C CA . THR A 1 97 ? 3.452 8.596 -16.618 1.00 96.25 97 THR A CA 1
ATOM 738 C C . THR A 1 97 ? 2.698 7.970 -15.447 1.00 96.25 97 THR A C 1
ATOM 740 O O . THR A 1 97 ? 2.386 8.666 -14.480 1.00 96.25 97 THR A O 1
ATOM 743 N N . PHE A 1 98 ? 2.445 6.658 -15.495 1.00 95.62 98 PHE A N 1
ATOM 744 C CA . PHE A 1 98 ? 1.798 5.945 -14.396 1.00 95.62 98 PHE A CA 1
ATOM 745 C C . PHE A 1 98 ? 2.644 5.926 -13.133 1.00 95.62 98 PHE A C 1
ATOM 747 O O . PHE A 1 98 ? 2.091 6.139 -12.058 1.00 95.62 98 PHE A O 1
ATOM 754 N N . LEU A 1 99 ? 3.960 5.737 -13.238 1.00 96.12 99 LEU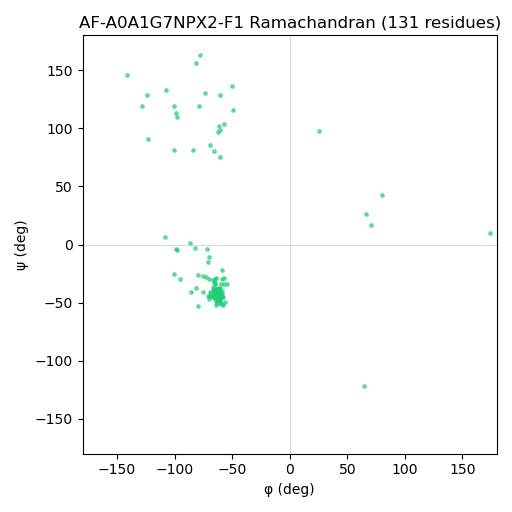 A N 1
ATOM 755 C CA . LEU A 1 99 ? 4.845 5.787 -12.081 1.00 96.12 99 LEU A CA 1
ATOM 756 C C . LEU A 1 99 ? 4.801 7.169 -11.421 1.00 96.12 99 LEU A C 1
ATOM 758 O O . LEU A 1 99 ? 4.614 7.257 -10.212 1.00 96.12 99 LEU A O 1
ATOM 762 N N . ILE A 1 100 ? 4.912 8.252 -12.196 1.00 96.94 100 ILE A N 1
ATOM 763 C CA . ILE A 1 100 ? 4.848 9.622 -11.663 1.00 96.94 100 ILE A CA 1
ATOM 764 C C . ILE A 1 100 ? 3.488 9.883 -11.010 1.00 96.94 100 ILE A C 1
ATOM 766 O O . ILE A 1 100 ? 3.432 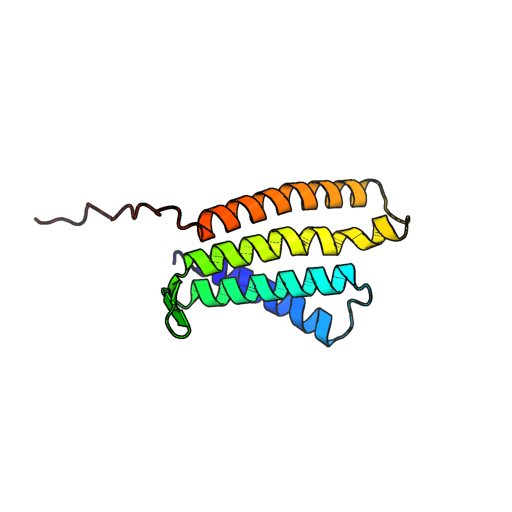10.368 -9.879 1.00 96.94 100 ILE A O 1
ATOM 770 N N . ALA A 1 101 ? 2.391 9.534 -11.686 1.00 96.44 101 ALA A N 1
ATOM 771 C CA . ALA A 1 101 ? 1.048 9.675 -11.132 1.00 96.44 101 ALA A CA 1
ATOM 772 C C . ALA A 1 101 ? 0.870 8.838 -9.855 1.00 96.44 101 ALA A C 1
ATOM 774 O O . ALA A 1 101 ? 0.294 9.319 -8.881 1.00 96.44 101 ALA A O 1
ATOM 775 N N . GLY A 1 102 ? 1.413 7.620 -9.839 1.00 96.12 102 GLY A N 1
ATOM 776 C CA . GLY A 1 102 ? 1.430 6.726 -8.692 1.00 96.12 102 GLY A CA 1
ATOM 777 C C . GLY A 1 102 ? 2.195 7.321 -7.519 1.00 96.12 102 GLY A C 1
ATOM 778 O O . GLY A 1 102 ? 1.665 7.335 -6.416 1.00 96.12 102 GLY A O 1
ATOM 779 N N . ILE A 1 103 ? 3.386 7.884 -7.743 1.00 97.38 103 ILE A N 1
ATOM 780 C CA . ILE A 1 103 ? 4.178 8.563 -6.706 1.00 9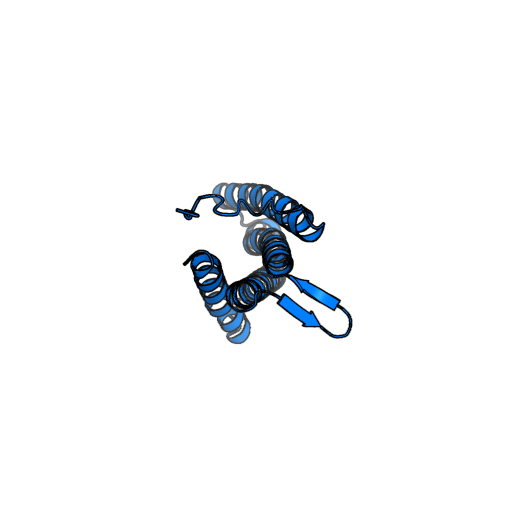7.38 103 ILE A CA 1
ATOM 781 C C . ILE A 1 103 ? 3.405 9.755 -6.137 1.00 97.38 103 ILE A C 1
ATOM 783 O O . ILE A 1 103 ? 3.273 9.876 -4.923 1.00 97.38 103 ILE A O 1
ATOM 787 N N . VAL A 1 104 ? 2.871 10.629 -6.994 1.00 97.81 104 VAL A N 1
ATOM 788 C CA . VAL A 1 104 ? 2.141 11.826 -6.547 1.00 97.81 104 VAL A CA 1
ATOM 789 C C . VAL A 1 104 ? 0.878 11.438 -5.777 1.00 97.81 104 VAL A C 1
ATOM 791 O O . VAL A 1 104 ? 0.660 11.928 -4.671 1.00 97.81 104 VAL A O 1
ATOM 794 N N . GLY A 1 105 ? 0.068 10.526 -6.320 1.00 95.94 105 GLY A N 1
ATOM 795 C CA . GLY A 1 105 ? -1.125 10.017 -5.643 1.00 95.94 105 GLY A CA 1
ATOM 796 C C . GLY A 1 105 ? -0.788 9.277 -4.349 1.00 95.94 105 GLY A C 1
ATOM 797 O O . GLY A 1 105 ? -1.468 9.449 -3.340 1.00 95.94 105 GLY A O 1
ATOM 798 N N . GLY A 1 106 ? 0.303 8.516 -4.347 1.00 96.31 106 GLY A N 1
ATOM 799 C CA . GLY A 1 106 ? 0.790 7.791 -3.185 1.00 96.31 106 GLY A CA 1
ATOM 800 C C . GLY A 1 106 ? 1.241 8.717 -2.060 1.00 96.31 106 GLY A C 1
ATOM 801 O O . GLY A 1 106 ? 0.864 8.508 -0.911 1.00 96.31 106 GLY A O 1
ATOM 802 N N . LEU A 1 107 ? 1.954 9.800 -2.378 1.00 97.25 107 LEU A N 1
ATOM 803 C CA . LEU A 1 107 ? 2.331 10.826 -1.402 1.00 97.25 107 LEU A CA 1
ATOM 804 C C . LEU A 1 107 ? 1.109 11.506 -0.778 1.00 97.25 107 LEU A C 1
ATOM 806 O O . LEU A 1 107 ? 1.108 11.765 0.424 1.00 97.25 107 LEU A O 1
ATOM 810 N N . VAL A 1 108 ? 0.060 11.761 -1.566 1.00 97.00 108 VAL A N 1
ATOM 811 C CA . VAL A 1 108 ? -1.206 12.300 -1.047 1.00 97.00 108 VAL A CA 1
ATOM 812 C C . VAL A 1 108 ? -1.850 11.320 -0.065 1.00 97.00 108 VAL A C 1
ATOM 814 O O . VAL A 1 108 ? -2.250 11.737 1.019 1.00 97.00 108 VAL A O 1
ATOM 817 N N . LEU A 1 109 ? -1.900 10.025 -0.392 1.00 95.50 109 LEU A N 1
ATOM 818 C CA . LEU A 1 109 ? -2.428 9.000 0.516 1.00 95.50 109 LEU A CA 1
ATOM 819 C C . LEU A 1 109 ? -1.603 8.880 1.799 1.00 95.50 109 LEU A C 1
ATOM 821 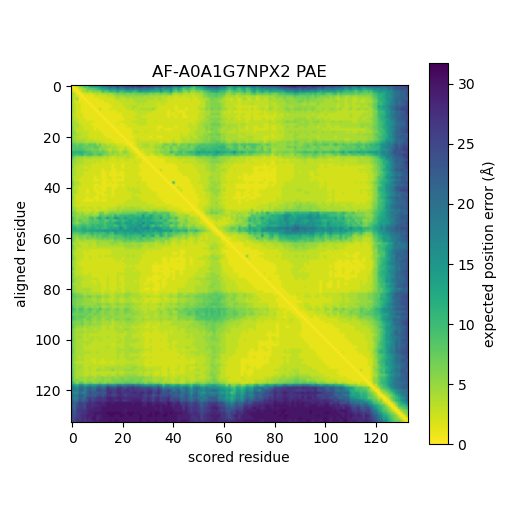O O . LEU A 1 109 ? -2.174 8.839 2.883 1.00 95.50 109 LEU A O 1
ATOM 825 N N . VAL A 1 110 ? -0.271 8.893 1.703 1.00 97.12 110 VAL A N 1
ATOM 826 C CA . VAL A 1 110 ? 0.606 8.884 2.884 1.00 97.12 110 VAL A CA 1
ATOM 827 C C . VAL A 1 110 ? 0.359 10.118 3.746 1.00 97.12 110 VAL A C 1
ATOM 829 O O . VAL A 1 110 ? 0.257 9.998 4.963 1.00 97.12 110 VAL A O 1
ATOM 832 N N . PHE A 1 111 ? 0.232 11.298 3.135 1.00 95.62 111 PHE A N 1
ATOM 833 C CA . PHE A 1 111 ? -0.049 12.532 3.862 1.00 95.62 111 PHE A CA 1
ATOM 834 C C . PHE A 1 111 ? -1.388 12.461 4.603 1.00 95.62 111 PHE A C 1
ATOM 836 O O . PHE A 1 111 ? -1.430 12.737 5.801 1.00 95.62 111 PHE A O 1
ATOM 843 N N . ILE A 1 112 ? -2.452 12.031 3.916 1.00 92.75 112 ILE A N 1
ATOM 844 C CA . ILE A 1 112 ? -3.775 11.827 4.516 1.00 92.75 112 ILE A CA 1
ATOM 845 C C . ILE A 1 112 ? -3.673 10.816 5.658 1.00 92.75 112 ILE A C 1
ATOM 847 O O . ILE A 1 112 ? -4.090 11.110 6.773 1.00 92.75 112 ILE A O 1
ATOM 851 N N . GLY A 1 113 ? -3.068 9.654 5.419 1.00 92.81 113 GLY A N 1
ATOM 852 C CA . GLY A 1 113 ? -2.978 8.594 6.413 1.00 92.81 113 GLY A CA 1
ATOM 853 C C . GLY A 1 113 ? -2.201 9.006 7.663 1.00 92.81 113 GLY A C 1
ATOM 854 O O . GLY A 1 113 ? -2.636 8.727 8.780 1.00 92.81 113 GLY A O 1
ATOM 855 N N . VAL A 1 114 ? -1.096 9.740 7.502 1.00 93.50 114 VAL A N 1
ATOM 856 C CA . VAL A 1 114 ? -0.335 10.311 8.624 1.00 93.50 114 VAL A CA 1
ATOM 857 C C . VAL A 1 114 ? -1.153 11.354 9.385 1.00 93.50 114 VAL A C 1
ATOM 859 O O . VAL A 1 114 ? -1.091 11.378 10.614 1.00 93.50 114 VAL A O 1
ATOM 862 N N . ASP A 1 115 ? -1.918 12.199 8.695 1.00 91.88 115 ASP A N 1
ATOM 863 C CA . ASP A 1 115 ? -2.803 13.174 9.340 1.00 91.88 115 ASP A CA 1
ATOM 864 C C . ASP A 1 115 ? -3.894 12.485 10.176 1.00 91.88 115 ASP A C 1
ATOM 866 O O . ASP A 1 115 ? -4.082 12.809 11.350 1.00 91.88 115 ASP A O 1
ATOM 870 N N . VAL A 1 116 ? -4.527 11.445 9.623 1.00 87.25 116 VAL A N 1
ATOM 871 C CA . VAL A 1 116 ? -5.503 10.614 10.343 1.00 87.25 116 VAL A CA 1
ATOM 872 C C . VAL A 1 116 ? -4.874 9.956 11.577 1.00 87.25 116 VAL A C 1
ATOM 874 O O . VAL A 1 116 ? -5.458 9.969 12.662 1.00 87.25 116 VAL A O 1
ATOM 877 N N . LEU A 1 117 ? -3.663 9.405 11.446 1.00 87.94 117 LEU A N 1
ATOM 878 C CA . LEU A 1 117 ? -2.945 8.752 12.548 1.00 87.94 117 LEU A CA 1
ATOM 879 C C . LEU A 1 117 ? -2.568 9.717 13.679 1.00 87.94 117 LEU A C 1
ATOM 881 O O . LEU A 1 117 ? -2.515 9.301 14.836 1.00 87.94 117 LEU A O 1
ATOM 885 N N . ARG A 1 118 ? -2.334 10.998 13.367 1.00 85.38 118 ARG A N 1
ATOM 886 C CA . ARG A 1 118 ? -2.049 12.051 14.359 1.00 85.38 118 ARG A CA 1
ATOM 887 C C . ARG A 1 118 ? -3.270 12.453 15.186 1.00 85.38 118 ARG A C 1
ATOM 889 O O . ARG A 1 118 ? -3.124 13.240 16.116 1.00 85.38 118 ARG A O 1
ATOM 896 N N . GLY A 1 119 ? -4.440 11.889 14.893 1.00 70.12 119 GLY A N 1
ATOM 897 C CA . GLY A 1 119 ? -5.647 12.124 15.668 1.00 70.12 119 GLY A CA 1
ATOM 898 C C . GLY A 1 119 ? -6.310 13.439 15.302 1.00 70.12 119 GLY A C 1
ATOM 899 O O . GLY A 1 119 ? -6.750 14.160 16.198 1.00 70.12 119 GLY A O 1
ATOM 900 N N . SER A 1 120 ? -6.397 13.760 14.004 1.00 57.16 120 SER A N 1
ATOM 901 C CA . SER A 1 120 ? -7.293 14.823 13.557 1.00 57.16 120 SER A CA 1
ATOM 902 C C . SER A 1 120 ? -8.670 14.570 14.177 1.00 57.16 120 SER A C 1
ATOM 904 O O . SER A 1 120 ? -9.281 13.513 14.007 1.00 57.16 120 SER A O 1
ATOM 906 N N . HIS A 1 121 ? -9.102 15.500 15.032 1.00 52.16 121 HIS A N 1
ATOM 907 C CA . HIS A 1 121 ? -10.376 15.411 15.725 1.00 52.16 121 HIS A CA 1
ATOM 908 C C . HIS A 1 121 ? -11.471 15.415 14.663 1.00 52.16 121 HIS A C 1
ATOM 910 O O . HIS A 1 121 ? -11.864 16.470 14.167 1.00 52.16 121 HIS A O 1
ATOM 916 N N . TYR A 1 122 ? -11.953 14.232 14.288 1.00 54.03 122 TYR A N 1
ATOM 917 C CA . TYR A 1 122 ? -13.158 14.114 13.493 1.00 54.03 122 TYR A CA 1
ATOM 918 C C . TYR A 1 122 ? -14.277 14.718 14.328 1.00 54.03 122 TYR A C 1
ATOM 920 O O . TYR A 1 122 ? -14.755 14.111 15.286 1.00 54.03 122 TYR A O 1
ATOM 928 N N . VAL A 1 123 ? -14.654 15.951 13.991 1.00 43.50 123 VAL A N 1
ATOM 929 C CA . VAL A 1 123 ? -15.870 16.568 14.501 1.00 43.50 123 VAL A CA 1
ATOM 930 C C . VAL A 1 123 ? -16.991 15.623 14.101 1.00 43.50 123 VAL A C 1
ATOM 932 O O . VAL A 1 123 ? -17.372 15.533 12.932 1.00 43.50 123 VAL A O 1
ATOM 935 N N . SER A 1 124 ? -17.477 14.858 15.075 1.00 44.22 124 SER A N 1
ATOM 936 C CA . SER A 1 124 ? -18.743 14.165 14.957 1.00 44.22 124 SER A CA 1
ATOM 937 C C . SER A 1 124 ? -19.775 15.262 14.765 1.00 44.22 124 SER A C 1
ATOM 939 O O . SER A 1 124 ? -20.190 15.901 15.729 1.00 44.22 124 SER A O 1
ATOM 941 N N . LEU A 1 125 ? -20.162 15.514 13.515 1.00 45.62 125 LEU A N 1
ATOM 942 C CA . LEU A 1 125 ? -21.429 16.163 13.226 1.00 45.62 125 LEU A CA 1
ATOM 943 C C . LEU A 1 125 ? -22.492 15.169 13.683 1.00 45.62 125 LEU A C 1
ATOM 945 O O . LEU A 1 125 ? -22.992 14.350 12.906 1.00 45.62 125 LEU A O 1
ATOM 949 N N . GLY A 1 126 ? -22.732 15.174 14.994 1.00 38.97 126 GLY A N 1
ATOM 950 C CA . GLY A 1 126 ? -23.903 14.579 15.582 1.00 38.97 126 GLY A CA 1
ATOM 951 C C . GLY A 1 126 ? -25.092 15.106 14.804 1.00 38.97 126 GLY A C 1
ATOM 952 O O . GLY A 1 126 ? -25.161 16.281 14.447 1.00 38.97 126 GLY A O 1
ATOM 953 N N . SER A 1 127 ? -26.005 14.202 14.498 1.00 47.88 127 SER A N 1
ATOM 954 C CA . SER A 1 127 ? -27.371 14.546 14.159 1.00 47.88 127 SER A CA 1
ATOM 955 C C . SER A 1 127 ? -27.994 15.272 15.362 1.00 47.88 127 SER A C 1
ATOM 957 O O . SER A 1 127 ? -28.760 14.688 16.123 1.00 47.88 127 SER A O 1
ATOM 959 N N . GLU A 1 128 ? -27.630 16.536 15.572 1.00 51.56 128 GLU A N 1
ATOM 960 C CA . GLU A 1 128 ? -28.407 17.488 16.355 1.00 51.56 128 GLU A CA 1
ATOM 961 C C . GLU A 1 128 ? -29.662 17.789 15.534 1.00 51.56 128 GLU A C 1
ATOM 963 O O . GLU A 1 128 ? -29.682 18.686 14.694 1.00 51.56 128 GLU A O 1
ATOM 968 N N . GLY A 1 129 ? -30.690 16.953 15.686 1.00 48.28 129 GLY A N 1
ATOM 969 C CA . GLY A 1 129 ? -31.914 17.135 14.913 1.00 48.28 129 GLY A CA 1
ATOM 970 C C . GLY A 1 129 ? -32.996 16.068 15.023 1.00 48.28 129 GLY A C 1
ATOM 971 O O . GLY A 1 129 ? -33.945 16.152 14.252 1.00 48.28 129 GLY A O 1
ATOM 972 N N . GLU A 1 130 ? -32.921 15.098 15.941 1.00 43.88 130 GLU A N 1
ATOM 973 C CA . GLU A 1 130 ? -34.070 14.218 16.216 1.00 43.88 130 GLU A CA 1
ATOM 974 C C . GLU A 1 130 ? -34.782 14.682 17.494 1.00 43.88 130 GLU A C 1
ATOM 976 O O . GLU A 1 130 ? -34.501 14.248 18.607 1.00 43.88 130 GLU A O 1
ATOM 981 N N . SER A 1 131 ? -35.619 15.701 17.278 1.00 44.16 131 SER A N 1
ATOM 982 C CA . SER A 1 131 ? -36.856 16.044 17.992 1.00 44.16 131 SER A CA 1
ATOM 983 C C . SER A 1 131 ? -37.004 15.567 19.444 1.00 44.16 131 SER A C 1
ATOM 985 O O . SER A 1 131 ? -37.530 14.488 19.712 1.00 44.16 131 SER A O 1
ATOM 987 N N . ALA A 1 132 ? -36.697 16.462 20.382 1.00 40.56 132 ALA A N 1
ATOM 988 C CA . ALA A 1 132 ? -37.446 16.555 21.630 1.00 40.56 132 ALA A CA 1
ATOM 989 C C . ALA A 1 132 ? -38.690 17.428 21.384 1.00 40.56 132 ALA A C 1
ATOM 991 O O . ALA A 1 132 ? -38.666 18.629 21.652 1.00 40.56 132 ALA A O 1
ATOM 992 N N . LEU A 1 133 ? -39.737 16.827 20.812 1.00 41.00 133 LEU A N 1
ATOM 993 C CA . LEU A 1 133 ? -41.129 17.282 20.885 1.00 41.00 133 LEU A CA 1
ATOM 994 C C . LEU A 1 133 ? -42.036 16.055 20.973 1.00 41.00 133 LEU A C 1
ATOM 996 O O . LEU A 1 1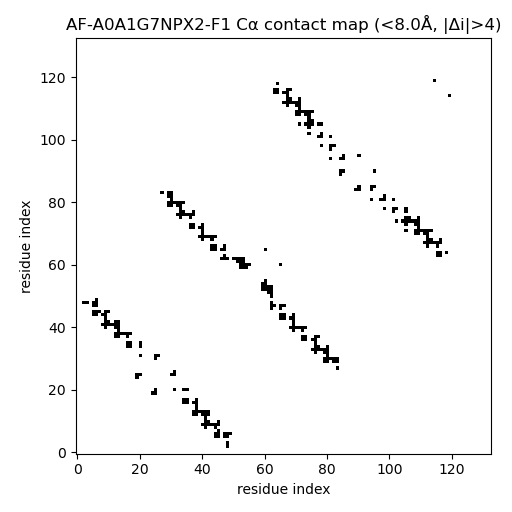33 ? -41.907 15.183 20.085 1.00 41.00 133 LEU A O 1
#

Solvent-accessible surface area (backbone atoms only — not comparable to full-atom values): 6774 Å² total; per-residue (Å²): 122,93,44,54,62,37,34,52,54,9,48,52,34,28,64,56,23,48,54,39,55,76,70,55,74,52,81,53,67,54,38,39,50,9,35,49,29,32,18,52,16,9,49,28,18,37,47,32,44,76,33,70,63,45,78,58,86,97,40,80,45,45,24,58,41,29,43,11,52,16,30,32,27,38,18,58,10,55,28,30,55,49,41,57,45,58,75,74,70,69,50,48,78,64,52,53,50,49,29,53,51,30,45,56,53,11,51,52,30,30,51,51,10,51,46,41,56,73,57,64,80,76,76,76,79,64,80,84,76,81,72,96,120

Sequence (133 aa):
MRRRIYLFAGVVLAVTSFPTLLLGIVEDPYNAIGTLLLGLGGLLFVVAAKRDELEVGDWIISWHQFVGGADVFLGVGFPLTLLNPVIEGTATSMEYTFLIAGIVGGLVLVFIGVDVLRGSHYVSLGSEGESAL

Organism: NCBI:txid660518

InterPro domains:
  IPR058307 Protein of unknown function DUF7994 [PF25957] (1-125)

Mean predicted aligned error: 7.34 Å

Foldseek 3Di:
DVLVVLLVQLCVLQVVQPVCLVVCVDVDPLLNQLSVLSNQLSVLSNCLSVDQWDDDPPDIDGSLLSNLSSLLSNLRSQLSNLCVCVVVVNDDPVSVVSSVVSNVSSVVSNVSSVCSNVCPPPPPPPPPDDDPD

Nearest PDB structures (foldseek):
  6pb1-assembly1_P  TM=4.183E-01  e=1.389E+00  Homo sapiens
  8jcw-assembly1_3  TM=3.560E-01  e=9.508E+00  Homo sapiens
  4py0-assembly1_A  TM=3.455E-01  e=7.806E+00  Homo sapiens

Secondary structure (DSSP, 8-state):
-TTHHHHHHHHHHHHHHHHHHHTT---SHHHHHHHHHHHHHHHHHHHHHH-SEEEETTEEEEHHHHHHHHHHHHHHHHHHHT-HHHHTT---HHHHHHHHHHHHHHHHHHHHHHHHHTT--------TTS---